Protein AF-A0ABD1Y824-F1 (afdb_monomer)

InterPro domains:
  IPR020046 5'-3' exonuclease, alpha-helical arch, N-terminal [PF02739] (22-86)
  IPR029060 PIN-like domain superfamily [SSF88723] (21-88)
  IPR038969 Flap endonuclease [PTHR42646] (21-88)

Organism: NCBI:txid41844

Foldseek 3Di:
DDDDDDDDLQLPEAEEEEFDDDAAVVCVVPVCVLVPDDAQDPVLVVVVVVVVVVCVVSNYHYDYDPRDGSVVVVVVVVVVCVVVVHDDDDYHYDDRRD

Secondary structure (DSSP, 8-state):
-----S--------EEEE--SS--HHHHH-TTTTTTSPPPPHHHHHHHHHHHHHHHHTTPEEE--TTS-HHHHHHHHHHHHHHTTPPP--EEEE----

Radius of gyration: 17.36 Å; Cα contacts (8 Å, |Δi|>4): 105; chains: 1; bounding box: 34×29×61 Å

pLDDT: mean 79.06, std 14.54, range [35.06, 91.94]

Sequence (98 aa):
METPLLGSTLSYKGWYVSVPSGQTFRHTLYPEYKAHRSPTPDTVYQAVNYTKAALLSMGMQVVEVPGVEADDVIGTLASETVQLGMKIRDIYFSAAWK

Structure (mmCIF, N/CA/C/O backbone):
data_AF-A0ABD1Y824-F1
#
_entry.id   AF-A0ABD1Y824-F1
#
loop_
_atom_site.group_PDB
_atom_site.id
_atom_site.type_symbol
_atom_site.label_atom_id
_atom_site.label_alt_id
_atom_site.label_comp_id
_atom_site.label_asym_id
_atom_site.label_entity_id
_atom_site.label_seq_id
_atom_site.pdbx_PDB_ins_code
_atom_site.Cartn_x
_atom_site.Cartn_y
_atom_site.Cartn_z
_atom_site.occupancy
_atom_site.B_iso_or_equiv
_atom_site.auth_seq_id
_atom_site.auth_comp_id
_atom_site.auth_asym_id
_atom_site.auth_atom_id
_atom_site.pdbx_PDB_model_num
ATOM 1 N N . MET A 1 1 ? -14.159 -1.376 44.809 1.00 40.19 1 MET A N 1
ATOM 2 C CA . MET A 1 1 ? -14.431 -1.090 43.387 1.00 40.19 1 MET A CA 1
ATOM 3 C C . MET A 1 1 ? -13.480 -1.960 42.598 1.00 40.19 1 MET A C 1
ATOM 5 O O . MET A 1 1 ? -12.276 -1.808 42.749 1.00 40.19 1 MET A O 1
ATOM 9 N N . GLU A 1 2 ? -14.034 -2.974 41.949 1.00 35.06 2 GLU A N 1
ATOM 10 C CA . GLU A 1 2 ? -13.312 -4.105 41.371 1.00 35.06 2 GLU A CA 1
ATOM 11 C C . GLU A 1 2 ? -12.432 -3.680 40.188 1.00 35.06 2 GLU A C 1
ATOM 13 O O . GLU A 1 2 ? -12.824 -2.868 39.352 1.00 35.06 2 GLU A O 1
ATOM 18 N N . THR A 1 3 ? -11.223 -4.229 40.138 1.00 44.44 3 THR A N 1
ATOM 19 C CA . THR A 1 3 ? -10.300 -4.164 39.004 1.00 44.44 3 THR A CA 1
ATOM 20 C C . THR A 1 3 ? -10.903 -4.931 37.824 1.00 44.44 3 THR A C 1
ATOM 22 O O . THR A 1 3 ? -11.198 -6.116 37.988 1.00 44.44 3 THR A O 1
ATOM 25 N N . PRO A 1 4 ? -11.048 -4.348 36.620 1.00 47.50 4 PRO A N 1
ATOM 26 C CA . PRO A 1 4 ? -11.451 -5.132 35.465 1.00 47.50 4 PRO A CA 1
ATOM 27 C C . PRO A 1 4 ? -10.226 -5.893 34.945 1.00 47.50 4 PRO A C 1
ATOM 29 O O . PRO A 1 4 ? -9.393 -5.350 34.222 1.00 47.50 4 PRO A O 1
ATOM 32 N N . LEU A 1 5 ? -10.102 -7.158 35.346 1.00 53.47 5 LEU A N 1
ATOM 33 C CA . LEU A 1 5 ? -9.277 -8.143 34.655 1.00 53.47 5 LEU A CA 1
ATOM 34 C C . LEU A 1 5 ? -10.154 -8.882 33.636 1.00 53.47 5 LEU A C 1
ATOM 36 O O . LEU A 1 5 ? -11.223 -9.371 33.984 1.00 53.47 5 LEU A O 1
ATOM 40 N N . LEU A 1 6 ? -9.628 -9.015 32.412 1.00 47.09 6 LEU A N 1
ATOM 41 C CA . LEU A 1 6 ? -10.053 -9.963 31.374 1.00 47.09 6 LEU A CA 1
ATOM 42 C C . LEU A 1 6 ? -11.368 -9.623 30.631 1.00 47.09 6 LEU A C 1
ATOM 44 O O . LEU A 1 6 ? -12.445 -10.072 31.005 1.00 47.09 6 LEU A O 1
ATOM 48 N N . GLY A 1 7 ? -11.283 -8.887 29.511 1.00 38.72 7 GLY A N 1
ATOM 49 C CA . GLY A 1 7 ? -12.442 -8.786 28.609 1.00 38.72 7 GLY A CA 1
ATOM 50 C C . GLY A 1 7 ? -12.400 -7.801 27.439 1.00 38.72 7 GLY A C 1
ATOM 51 O O . GLY A 1 7 ? -13.260 -7.894 26.569 1.00 38.72 7 GLY A O 1
ATOM 52 N N . SER A 1 8 ? -11.441 -6.877 27.346 1.00 43.50 8 SER A N 1
ATOM 53 C CA . SER A 1 8 ? -11.297 -6.077 26.125 1.00 43.50 8 SER A CA 1
ATOM 54 C C . SER A 1 8 ? -10.344 -6.789 25.177 1.00 43.50 8 SER A C 1
ATOM 56 O O . SER A 1 8 ? -9.127 -6.637 25.260 1.00 43.50 8 SER A O 1
ATOM 58 N N . THR A 1 9 ? -10.884 -7.572 24.243 1.00 50.97 9 THR A N 1
ATOM 59 C CA . THR A 1 9 ? -10.153 -7.861 23.007 1.00 50.97 9 THR A CA 1
ATOM 60 C C . THR A 1 9 ? -9.661 -6.508 22.497 1.00 50.97 9 THR A C 1
ATOM 62 O O . THR A 1 9 ? -10.484 -5.627 22.233 1.00 50.97 9 THR A O 1
ATOM 65 N N . LEU A 1 10 ? -8.343 -6.287 22.448 1.00 48.94 10 LEU A N 1
ATOM 66 C CA . LEU A 1 10 ? -7.752 -5.124 21.788 1.00 48.94 10 LEU A CA 1
ATOM 67 C C . LEU A 1 10 ? -8.097 -5.243 20.298 1.00 48.94 10 LEU A C 1
ATOM 69 O O . LEU A 1 10 ? -7.301 -5.701 19.492 1.00 48.94 10 LEU A O 1
ATOM 73 N N . SER A 1 11 ? -9.329 -4.892 19.937 1.00 56.19 11 SER A N 1
ATOM 74 C CA . SER A 1 11 ? -9.758 -4.728 18.559 1.00 56.19 11 SER A CA 1
ATOM 75 C C . SER A 1 11 ? -9.128 -3.429 18.090 1.00 56.19 11 SER A C 1
ATOM 77 O O . SER A 1 11 ? -9.745 -2.363 18.181 1.00 56.19 11 SER A O 1
ATOM 79 N N . TYR A 1 12 ? -7.878 -3.499 17.645 1.00 55.12 12 TYR A N 1
ATOM 80 C CA . TYR A 1 12 ? -7.194 -2.340 17.108 1.00 55.12 12 TYR A CA 1
ATOM 81 C C . TYR A 1 12 ? -7.854 -1.957 15.777 1.00 55.12 12 TYR A C 1
ATOM 83 O O . TYR A 1 12 ? -7.657 -2.602 14.752 1.00 55.12 12 TYR A O 1
ATOM 91 N N . LYS A 1 13 ? -8.693 -0.916 15.798 1.00 63.22 13 LYS A N 1
ATOM 92 C CA . LYS A 1 13 ? -9.354 -0.381 14.600 1.00 63.22 13 LYS A CA 1
ATOM 93 C C . LYS A 1 13 ? -8.395 0.559 13.876 1.00 63.22 13 LYS A C 1
ATOM 95 O O . LYS A 1 13 ? -8.480 1.775 14.031 1.00 63.22 13 LYS A O 1
ATOM 100 N N . GLY A 1 14 ? -7.475 -0.027 13.120 1.00 69.44 14 GLY A N 1
ATOM 101 C CA . GLY A 1 14 ? -6.500 0.689 12.306 1.00 69.44 14 GLY A CA 1
ATOM 102 C C . GLY A 1 14 ? -6.377 0.103 10.906 1.00 69.44 14 GLY A C 1
ATOM 103 O O . GLY A 1 14 ? -6.784 -1.032 10.645 1.00 69.44 14 GLY A O 1
ATOM 104 N N . TRP A 1 15 ? -5.820 0.910 10.009 1.00 74.56 15 TRP A N 1
ATOM 105 C CA . TRP A 1 15 ? -5.591 0.557 8.614 1.00 74.56 15 TRP A CA 1
ATOM 106 C C . TRP A 1 15 ? -4.094 0.349 8.417 1.00 74.56 15 TRP A C 1
ATOM 108 O O . TRP A 1 15 ? -3.278 1.174 8.831 1.00 74.56 15 TRP A O 1
ATOM 118 N N . TYR A 1 16 ? -3.739 -0.762 7.791 1.00 79.62 16 TYR A N 1
ATOM 119 C CA . TYR A 1 16 ? -2.392 -1.036 7.330 1.00 79.62 16 TYR A CA 1
ATOM 120 C C . TYR A 1 16 ? -2.389 -1.019 5.808 1.00 79.62 16 TYR A C 1
ATOM 122 O O . TYR A 1 16 ? -3.073 -1.815 5.165 1.00 79.62 16 TYR A O 1
ATOM 130 N N . VAL A 1 17 ? -1.622 -0.103 5.228 1.00 79.81 17 VAL A N 1
ATOM 131 C CA . VAL A 1 17 ? -1.490 -0.002 3.774 1.00 79.81 17 VAL A CA 1
ATOM 132 C C . VAL A 1 17 ? -0.230 -0.743 3.358 1.00 79.81 17 VAL A C 1
ATOM 134 O O . VAL A 1 17 ? 0.863 -0.464 3.859 1.00 79.81 17 VAL A O 1
ATOM 137 N N . SER A 1 18 ? -0.382 -1.699 2.445 1.00 78.69 18 SER A N 1
ATOM 138 C CA . SER A 1 18 ? 0.739 -2.468 1.914 1.00 78.69 18 SER A CA 1
ATOM 139 C C . SER A 1 18 ? 0.944 -2.207 0.429 1.00 78.69 18 SER A C 1
ATOM 141 O O . SER A 1 18 ? 0.055 -1.739 -0.281 1.00 78.69 18 SER A O 1
ATOM 143 N N . VAL A 1 19 ? 2.167 -2.466 -0.024 1.00 75.06 19 VAL A N 1
ATOM 144 C CA . VAL A 1 19 ? 2.595 -2.227 -1.399 1.00 75.06 19 VAL A CA 1
ATOM 145 C C . VAL A 1 19 ? 2.374 -3.513 -2.205 1.00 75.06 19 VAL A C 1
ATOM 147 O O . VAL A 1 19 ? 3.131 -4.467 -2.006 1.00 75.06 19 VAL A O 1
ATOM 150 N N . PRO A 1 20 ? 1.412 -3.558 -3.146 1.00 68.19 20 PRO A N 1
ATOM 151 C CA . PRO A 1 20 ? 1.264 -4.715 -4.021 1.00 68.19 20 PRO A CA 1
ATOM 152 C C . PRO A 1 20 ? 2.465 -4.812 -4.962 1.00 68.19 20 PRO A C 1
ATOM 154 O O . PRO A 1 20 ? 2.969 -3.790 -5.433 1.00 68.19 20 PRO A O 1
ATOM 157 N N . SER A 1 21 ? 2.937 -6.023 -5.257 1.00 66.75 21 SER A N 1
ATOM 158 C CA . SER A 1 21 ? 4.011 -6.241 -6.232 1.00 66.75 21 SER A CA 1
ATOM 159 C C . SER A 1 21 ? 3.565 -5.847 -7.651 1.00 66.75 21 SER A C 1
ATOM 161 O O . SER A 1 21 ? 2.389 -5.939 -7.993 1.00 66.75 21 SER A O 1
ATOM 163 N N . GLY A 1 22 ? 4.505 -5.377 -8.481 1.00 71.06 22 GLY A N 1
ATOM 164 C CA . GLY A 1 22 ? 4.263 -5.079 -9.901 1.00 71.06 22 GLY A CA 1
ATOM 165 C C . GLY A 1 22 ? 4.336 -3.601 -10.296 1.00 71.06 22 GLY A C 1
ATOM 166 O O . GLY A 1 22 ? 4.494 -2.713 -9.450 1.00 71.06 22 GLY A O 1
ATOM 167 N N . GLN A 1 23 ? 4.243 -3.355 -11.607 1.00 77.12 23 GLN A N 1
ATOM 168 C CA . GLN A 1 23 ? 4.287 -2.013 -12.190 1.00 77.12 23 GLN A CA 1
ATOM 169 C C . GLN A 1 23 ? 3.115 -1.152 -11.712 1.00 77.12 23 GLN A C 1
ATOM 171 O O . GLN A 1 23 ? 2.005 -1.626 -11.474 1.00 77.12 23 GLN A O 1
ATOM 176 N N . THR A 1 24 ? 3.389 0.137 -11.578 1.00 86.88 24 THR A N 1
ATOM 177 C CA . THR A 1 24 ? 2.402 1.171 -11.250 1.00 86.88 24 THR A CA 1
ATOM 178 C C . THR A 1 24 ? 2.239 2.117 -12.425 1.00 86.88 24 THR A C 1
ATOM 180 O O . THR A 1 24 ? 3.081 2.129 -13.323 1.00 86.88 24 THR A O 1
ATOM 183 N N . PHE A 1 25 ? 1.213 2.967 -12.398 1.00 88.81 25 PHE A N 1
ATOM 184 C CA . PHE A 1 25 ? 1.017 3.988 -13.433 1.00 88.81 25 PHE A CA 1
ATOM 185 C C . PHE A 1 25 ? 2.261 4.876 -13.643 1.00 88.81 25 PHE A C 1
ATOM 187 O O . PHE A 1 25 ? 2.497 5.358 -14.747 1.00 88.81 25 PHE A O 1
ATOM 194 N N . ARG A 1 26 ? 3.106 5.048 -12.614 1.00 88.94 26 ARG A N 1
ATOM 195 C CA . ARG A 1 26 ? 4.375 5.785 -12.720 1.00 88.94 26 ARG A CA 1
ATOM 196 C C . ARG A 1 26 ? 5.358 5.141 -13.698 1.00 88.94 26 ARG A C 1
ATOM 198 O O . ARG A 1 26 ? 6.051 5.870 -14.392 1.00 88.94 26 ARG A O 1
ATOM 205 N N . HIS A 1 27 ? 5.370 3.813 -13.801 1.00 88.50 27 HIS A N 1
ATOM 206 C CA . HIS A 1 27 ? 6.201 3.085 -14.767 1.00 88.50 27 HIS A CA 1
ATOM 207 C C . HIS A 1 27 ? 5.671 3.250 -16.198 1.00 88.50 27 HIS A C 1
ATOM 209 O O . HIS A 1 27 ? 6.443 3.272 -17.148 1.00 88.50 27 HIS A O 1
ATOM 215 N N . THR A 1 28 ? 4.354 3.420 -16.358 1.00 88.25 28 THR A N 1
ATOM 216 C CA . THR A 1 28 ? 3.746 3.752 -17.655 1.00 88.25 28 THR A CA 1
ATOM 217 C C . THR A 1 28 ? 4.083 5.179 -18.089 1.00 88.25 28 THR A C 1
ATOM 219 O O . THR A 1 28 ? 4.323 5.416 -19.268 1.00 88.25 28 THR A O 1
ATOM 222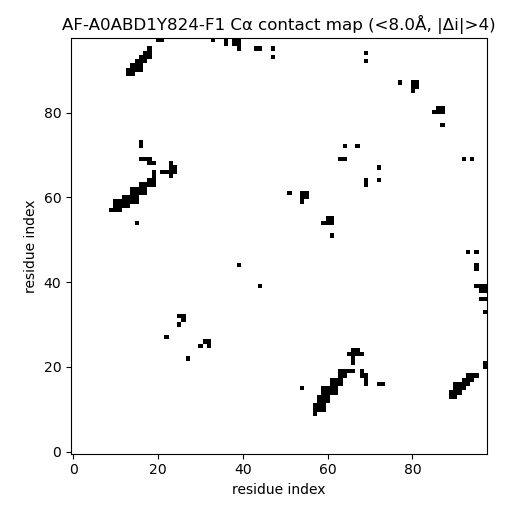 N N . LEU A 1 29 ? 4.106 6.129 -17.147 1.00 91.94 29 LEU A N 1
ATOM 223 C CA . LEU A 1 29 ? 4.451 7.529 -17.417 1.00 91.94 29 LEU A CA 1
ATOM 224 C C . LEU A 1 29 ? 5.953 7.736 -17.650 1.00 91.94 29 LEU A C 1
ATOM 226 O O . LEU A 1 29 ? 6.337 8.568 -18.467 1.00 91.94 29 LEU A O 1
ATOM 230 N N . TYR A 1 30 ? 6.791 7.004 -16.917 1.00 91.81 30 TYR A N 1
ATOM 231 C CA . TYR A 1 30 ? 8.243 7.084 -16.993 1.00 91.81 30 TYR A CA 1
ATOM 232 C C . TYR A 1 30 ? 8.846 5.679 -16.815 1.00 91.81 30 TYR A C 1
ATOM 234 O O . TYR A 1 30 ? 8.935 5.195 -15.684 1.00 91.81 30 TYR A O 1
ATOM 242 N N . PRO A 1 31 ? 9.248 5.005 -17.908 1.00 89.75 31 PRO A N 1
ATOM 243 C CA . PRO A 1 31 ? 9.752 3.629 -17.861 1.00 89.75 31 PRO A CA 1
ATOM 244 C C . PRO A 1 31 ? 10.978 3.432 -16.963 1.00 89.75 31 PRO A C 1
ATOM 246 O O . PRO A 1 31 ? 11.125 2.387 -16.334 1.00 89.75 31 PRO A O 1
ATOM 249 N N . GLU A 1 32 ? 11.845 4.438 -16.850 1.00 90.94 32 GLU A N 1
ATOM 250 C CA . GLU A 1 32 ? 13.053 4.399 -16.023 1.00 90.94 32 GLU A CA 1
ATOM 251 C C . GLU A 1 32 ? 12.777 4.745 -14.547 1.00 90.94 32 GLU A C 1
ATOM 253 O O . GLU A 1 32 ? 13.699 4.832 -13.724 1.00 90.94 32 GLU A O 1
ATOM 258 N N . TYR A 1 33 ? 11.507 4.938 -14.176 1.00 90.12 33 TYR A N 1
ATOM 259 C CA . TYR A 1 33 ? 11.109 5.167 -12.796 1.00 90.12 33 TYR A CA 1
ATOM 260 C C . TYR A 1 33 ? 11.568 4.002 -11.917 1.00 90.12 33 TYR A C 1
ATOM 262 O O . TYR A 1 33 ? 11.205 2.854 -12.147 1.00 90.12 33 TYR A O 1
ATOM 270 N N . LYS A 1 34 ? 12.388 4.304 -10.902 1.00 86.25 34 LYS A N 1
ATOM 271 C CA . LYS A 1 34 ? 12.963 3.323 -9.959 1.00 86.25 34 LYS A CA 1
ATOM 272 C C . LYS A 1 34 ? 13.829 2.221 -10.597 1.00 86.25 34 LYS A C 1
ATOM 274 O O . LYS A 1 34 ? 14.298 1.357 -9.869 1.00 86.25 34 LYS A O 1
ATOM 279 N N . ALA A 1 35 ? 14.172 2.310 -11.884 1.00 86.88 35 ALA A N 1
ATOM 280 C CA . ALA A 1 35 ? 14.958 1.286 -12.584 1.00 86.88 35 ALA A CA 1
ATOM 281 C C . ALA A 1 35 ? 16.370 1.050 -12.004 1.00 86.88 35 ALA A C 1
ATOM 283 O O . ALA A 1 35 ? 16.964 0.00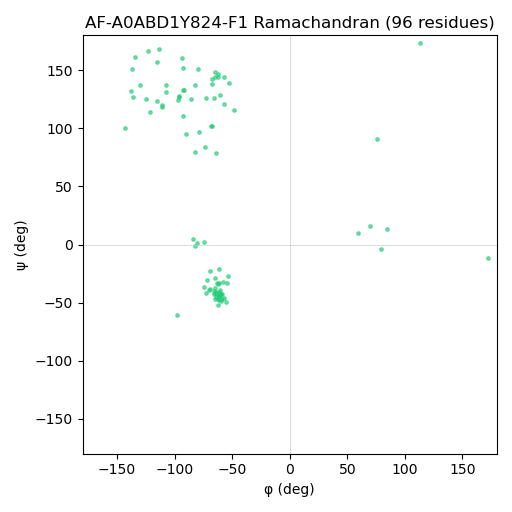1 -12.221 1.00 86.88 35 ALA A O 1
ATOM 284 N N . HIS A 1 36 ? 16.914 2.013 -11.252 1.00 87.25 36 HIS A N 1
ATOM 285 C CA . HIS A 1 36 ? 18.214 1.901 -10.580 1.00 87.25 36 HIS A CA 1
ATOM 286 C C . HIS A 1 36 ? 18.157 1.157 -9.235 1.00 87.25 36 HIS A C 1
ATOM 288 O O . HIS A 1 36 ? 19.180 1.040 -8.559 1.00 87.25 36 HIS A O 1
ATOM 294 N N . ARG A 1 37 ? 16.977 0.715 -8.790 1.00 87.25 37 ARG A N 1
ATOM 295 C CA . ARG A 1 37 ? 16.833 0.004 -7.521 1.00 87.25 37 ARG A CA 1
ATOM 296 C C . ARG A 1 37 ? 17.185 -1.464 -7.692 1.00 87.25 37 ARG A C 1
ATOM 298 O O . ARG A 1 37 ? 16.785 -2.111 -8.655 1.00 87.25 37 ARG A O 1
ATOM 305 N N . SER A 1 38 ? 17.927 -1.989 -6.724 1.00 85.94 38 SER A N 1
ATOM 306 C CA . SER A 1 38 ? 18.152 -3.426 -6.632 1.00 85.94 38 SER A CA 1
ATOM 307 C C . SER A 1 38 ? 16.827 -4.137 -6.341 1.00 85.94 38 SER A C 1
ATOM 309 O O . SER A 1 38 ? 16.028 -3.607 -5.563 1.00 85.94 38 SER A O 1
ATOM 311 N N . PRO A 1 39 ? 16.611 -5.344 -6.893 1.00 84.88 39 PRO A N 1
ATOM 312 C CA . PRO A 1 39 ? 15.440 -6.148 -6.571 1.00 84.88 39 PRO A CA 1
ATOM 313 C C . PRO A 1 39 ? 15.284 -6.326 -5.058 1.00 84.88 39 PRO A C 1
ATOM 315 O O . PRO A 1 39 ? 16.272 -6.557 -4.352 1.00 84.88 39 PRO A O 1
ATOM 318 N N . THR A 1 40 ? 14.050 -6.247 -4.555 1.00 85.12 40 THR A N 1
ATOM 319 C CA . THR A 1 40 ? 13.785 -6.568 -3.148 1.00 85.12 40 THR A CA 1
ATOM 320 C C . THR A 1 40 ? 14.171 -8.025 -2.863 1.00 85.12 40 THR A C 1
ATOM 322 O O . THR A 1 40 ? 13.702 -8.914 -3.573 1.00 85.12 40 THR A O 1
ATOM 325 N N . PRO A 1 41 ? 14.972 -8.297 -1.815 1.00 89.81 41 PRO A N 1
ATOM 326 C CA . PRO A 1 41 ? 15.279 -9.662 -1.399 1.00 89.81 41 PRO A CA 1
ATOM 327 C C . PRO A 1 41 ? 14.029 -10.438 -0.963 1.00 89.81 41 PRO A C 1
ATOM 329 O O . PRO A 1 41 ? 13.172 -9.900 -0.261 1.00 89.81 41 PRO A O 1
ATOM 332 N N . ASP A 1 42 ? 13.975 -11.737 -1.262 1.00 88.50 42 ASP A N 1
ATOM 333 C CA . ASP A 1 42 ? 12.855 -12.617 -0.885 1.00 88.50 42 ASP A CA 1
ATOM 334 C C . ASP A 1 42 ? 12.547 -12.609 0.618 1.00 88.50 42 ASP A C 1
ATOM 336 O O . ASP A 1 42 ? 11.388 -12.694 1.028 1.00 88.50 42 ASP A O 1
ATOM 340 N N . THR A 1 43 ? 13.571 -12.448 1.457 1.00 89.38 43 THR A N 1
ATOM 341 C CA . THR A 1 43 ? 13.421 -12.356 2.917 1.00 89.38 43 THR A CA 1
ATOM 342 C C . THR A 1 43 ? 12.577 -11.157 3.343 1.00 89.38 43 THR A C 1
ATOM 344 O O . THR A 1 43 ? 11.822 -11.248 4.310 1.00 89.38 43 THR A O 1
ATOM 347 N N . VAL A 1 44 ? 12.645 -10.049 2.603 1.00 87.56 44 VAL A N 1
ATOM 348 C CA . VAL A 1 44 ? 11.833 -8.854 2.853 1.00 87.56 44 VAL A CA 1
ATOM 349 C C . VAL A 1 44 ? 10.383 -9.108 2.446 1.00 87.56 44 VAL A C 1
ATOM 351 O O . VAL A 1 44 ? 9.480 -8.764 3.204 1.00 87.56 44 VAL A O 1
ATOM 354 N N . TYR A 1 45 ? 10.136 -9.773 1.312 1.00 85.56 45 TYR A N 1
ATOM 355 C CA . TYR A 1 45 ? 8.776 -10.176 0.930 1.00 85.56 45 TYR A CA 1
ATOM 356 C C . TYR A 1 45 ? 8.144 -11.112 1.968 1.00 85.56 45 TYR A C 1
ATOM 358 O O . TYR A 1 45 ? 6.985 -10.931 2.343 1.00 85.56 45 TYR A O 1
ATOM 366 N N . GLN A 1 46 ? 8.910 -12.077 2.483 1.00 90.00 46 GLN A N 1
ATOM 367 C CA . GLN A 1 46 ? 8.454 -12.963 3.556 1.00 90.00 46 GLN A CA 1
ATOM 368 C C . GLN A 1 46 ? 8.136 -12.181 4.833 1.00 90.00 46 GLN A C 1
ATOM 370 O O . GLN A 1 46 ? 7.059 -12.362 5.400 1.00 90.00 46 GLN A O 1
ATOM 375 N N . ALA A 1 47 ? 9.023 -11.275 5.256 1.00 88.94 47 ALA A N 1
ATOM 376 C CA . ALA A 1 47 ? 8.797 -10.423 6.420 1.00 88.94 47 ALA A CA 1
ATOM 377 C C . ALA A 1 47 ? 7.505 -9.600 6.284 1.00 88.94 47 ALA A C 1
ATOM 379 O O . ALA A 1 47 ? 6.684 -9.609 7.199 1.00 88.94 47 ALA A O 1
ATOM 380 N N . VAL A 1 48 ? 7.272 -8.975 5.124 1.00 87.75 48 VAL A N 1
ATOM 381 C CA . VAL A 1 48 ? 6.037 -8.222 4.843 1.00 87.75 48 VAL A CA 1
ATOM 382 C C . VAL A 1 48 ? 4.798 -9.116 4.959 1.00 87.75 48 VAL A C 1
ATOM 384 O O . VAL A 1 48 ? 3.804 -8.712 5.561 1.00 87.75 48 VAL A O 1
ATOM 387 N N . ASN A 1 49 ? 4.848 -10.346 4.446 1.00 89.19 49 ASN A N 1
ATOM 388 C CA . ASN A 1 49 ? 3.729 -11.286 4.550 1.00 89.19 49 ASN A CA 1
ATOM 389 C C . ASN A 1 49 ? 3.447 -11.716 5.999 1.00 89.19 49 ASN A C 1
ATOM 391 O O . ASN A 1 49 ? 2.284 -11.783 6.399 1.00 89.19 49 ASN A O 1
ATOM 395 N N . TYR A 1 50 ? 4.484 -11.944 6.810 1.00 91.56 50 TYR A N 1
ATOM 396 C CA . TYR A 1 50 ? 4.309 -12.215 8.241 1.00 91.56 50 TYR A CA 1
ATOM 397 C C . TYR A 1 50 ? 3.717 -11.015 8.980 1.00 91.56 50 TYR A C 1
ATOM 399 O O . TYR A 1 50 ? 2.811 -11.185 9.797 1.00 91.56 50 TYR A O 1
ATOM 407 N N . THR A 1 51 ? 4.168 -9.800 8.660 1.00 89.06 51 THR A N 1
ATOM 408 C CA . THR A 1 51 ? 3.591 -8.568 9.208 1.00 89.06 51 THR A CA 1
ATOM 409 C C . THR A 1 51 ? 2.108 -8.455 8.862 1.00 89.06 51 THR A C 1
ATOM 411 O O . THR A 1 51 ? 1.301 -8.242 9.761 1.00 89.06 51 THR A O 1
ATOM 414 N N . LYS A 1 52 ? 1.713 -8.686 7.603 1.00 88.31 52 LYS A N 1
ATOM 415 C CA . LYS A 1 52 ? 0.296 -8.706 7.197 1.00 88.31 52 LYS A CA 1
ATOM 416 C C . LYS A 1 52 ? -0.525 -9.695 8.023 1.00 88.31 52 LYS A C 1
ATOM 418 O O . LYS A 1 52 ? -1.572 -9.326 8.546 1.00 88.31 52 LYS A O 1
ATOM 423 N N . ALA A 1 53 ? -0.047 -10.932 8.163 1.00 90.19 53 ALA A N 1
ATOM 424 C CA . ALA A 1 53 ? -0.747 -11.971 8.914 1.00 90.19 53 ALA A CA 1
ATOM 425 C C . ALA A 1 53 ? -0.925 -11.601 10.398 1.00 90.19 53 ALA A C 1
ATOM 427 O O . ALA A 1 53 ? -2.002 -11.803 10.959 1.00 90.19 53 ALA A O 1
ATOM 428 N N . ALA A 1 54 ? 0.106 -11.018 11.017 1.00 89.75 54 ALA A N 1
ATOM 429 C CA . ALA A 1 54 ? 0.045 -10.550 12.398 1.00 89.75 54 ALA A CA 1
ATOM 430 C C . ALA A 1 54 ? -0.934 -9.377 12.575 1.00 89.75 54 ALA A C 1
ATOM 432 O O . ALA A 1 54 ? -1.722 -9.364 13.513 1.00 89.75 54 ALA A O 1
ATOM 433 N N . LEU A 1 55 ? -0.938 -8.406 11.661 1.00 87.19 55 LEU A N 1
ATOM 434 C CA . LEU A 1 55 ? -1.838 -7.253 11.760 1.00 87.19 55 LEU A CA 1
ATOM 435 C C . LEU A 1 55 ? -3.302 -7.658 11.534 1.00 87.19 55 LEU A C 1
ATOM 437 O O . LEU A 1 55 ? -4.188 -7.192 12.252 1.00 87.19 55 LEU A O 1
ATOM 441 N N . LEU A 1 56 ? -3.559 -8.581 10.601 1.00 86.38 56 LEU A N 1
ATOM 442 C CA . LEU A 1 56 ? -4.891 -9.155 10.393 1.00 86.38 56 LEU A CA 1
ATOM 443 C C . LEU A 1 56 ? -5.405 -9.868 11.652 1.00 86.38 56 LEU A C 1
ATOM 445 O O . LEU A 1 56 ? -6.564 -9.686 12.023 1.00 86.38 56 LEU A O 1
ATOM 449 N N . SER A 1 57 ? -4.555 -10.635 12.347 1.00 88.00 57 SER A N 1
ATOM 450 C CA . SER A 1 57 ? -4.957 -11.318 13.587 1.00 88.00 57 SER A CA 1
ATOM 451 C C . SER A 1 57 ? -5.213 -10.355 14.754 1.00 88.00 57 SER A C 1
ATOM 453 O O . SER A 1 57 ? -5.999 -10.672 15.645 1.00 88.00 57 SER A O 1
ATOM 455 N N . MET A 1 58 ? -4.629 -9.152 14.717 1.00 85.75 58 MET A N 1
ATOM 456 C CA . MET A 1 58 ? -4.893 -8.056 15.661 1.00 85.75 58 MET A CA 1
ATOM 457 C C . MET A 1 58 ? -6.172 -7.255 15.341 1.00 85.75 58 MET A C 1
ATOM 459 O O . MET A 1 58 ? -6.500 -6.301 16.050 1.00 85.75 58 MET A O 1
ATOM 463 N N . GLY A 1 59 ? -6.908 -7.627 14.287 1.00 82.62 59 GLY A N 1
ATOM 464 C CA . GLY A 1 59 ? -8.137 -6.952 13.865 1.00 82.62 59 GLY A CA 1
ATOM 465 C C . GLY A 1 59 ? -7.917 -5.725 12.977 1.00 82.62 59 GLY A C 1
ATOM 466 O O . GLY A 1 59 ? -8.857 -4.957 12.765 1.00 82.62 59 GLY A O 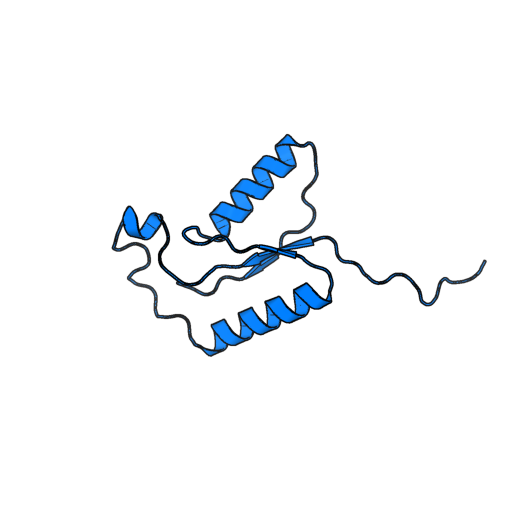1
ATOM 467 N N . MET A 1 60 ? -6.705 -5.537 12.445 1.00 85.06 60 MET A N 1
ATOM 468 C CA . MET A 1 60 ? -6.421 -4.477 11.478 1.00 85.06 60 MET A CA 1
ATOM 469 C C . MET A 1 60 ? -6.878 -4.864 10.083 1.00 85.06 60 MET A C 1
ATOM 471 O O . MET A 1 60 ? -6.856 -6.034 9.701 1.00 85.06 60 MET A O 1
ATOM 475 N N . GLN A 1 61 ? -7.233 -3.859 9.290 1.00 84.62 61 GLN A N 1
ATOM 476 C CA . GLN A 1 61 ? -7.523 -4.057 7.876 1.00 84.62 61 GLN A CA 1
ATOM 477 C C . GLN A 1 61 ? -6.267 -3.815 7.045 1.00 84.62 61 GLN A C 1
ATOM 479 O O . GLN A 1 61 ? -5.577 -2.815 7.238 1.00 84.62 61 GLN A O 1
ATOM 484 N N . VAL A 1 62 ? -5.986 -4.724 6.112 1.00 86.44 62 VAL A N 1
ATOM 485 C CA . VAL A 1 62 ? -4.908 -4.573 5.129 1.00 86.44 62 VAL A CA 1
ATOM 486 C C . VAL A 1 62 ? -5.504 -4.021 3.838 1.00 86.44 62 VAL A C 1
ATOM 488 O O . VAL A 1 62 ? -6.457 -4.592 3.312 1.00 86.44 62 VAL A O 1
ATOM 491 N N . VAL A 1 63 ? -4.942 -2.926 3.329 1.00 87.31 63 VAL A N 1
ATOM 492 C CA . VAL A 1 63 ? -5.361 -2.291 2.074 1.00 87.31 63 VAL A CA 1
ATOM 493 C C . VAL A 1 63 ? -4.239 -2.381 1.051 1.00 87.31 63 VAL A C 1
ATOM 495 O O . VAL A 1 63 ? -3.127 -1.913 1.293 1.00 87.31 63 VAL A O 1
ATOM 498 N N . GLU A 1 64 ? -4.553 -2.970 -0.102 1.00 86.69 64 GLU A N 1
ATOM 499 C CA . GLU A 1 64 ? -3.671 -3.071 -1.264 1.00 86.69 64 GLU A CA 1
ATOM 500 C C . GLU A 1 64 ? -4.475 -2.752 -2.520 1.00 86.69 64 GLU A C 1
ATOM 502 O O . GLU A 1 64 ? -5.526 -3.347 -2.757 1.00 86.69 64 GLU A O 1
ATOM 507 N N . VAL A 1 65 ? -3.983 -1.817 -3.330 1.00 87.06 65 VAL A N 1
ATOM 508 C CA . VAL A 1 65 ? -4.652 -1.401 -4.566 1.00 87.06 65 VAL A CA 1
ATOM 509 C C . VAL A 1 65 ? -3.697 -1.642 -5.737 1.00 87.06 65 VAL A C 1
ATOM 511 O O . VAL A 1 65 ? -2.634 -1.018 -5.790 1.00 87.06 65 VAL A O 1
ATOM 514 N N . PRO A 1 66 ? -4.017 -2.562 -6.667 1.00 87.50 66 PRO A N 1
ATOM 515 C CA . PRO A 1 66 ? -3.165 -2.836 -7.819 1.00 87.50 66 PRO A CA 1
ATOM 516 C C . PRO A 1 66 ? -2.906 -1.585 -8.666 1.00 87.50 66 PRO A C 1
ATOM 518 O O . PRO A 1 66 ? -3.787 -0.748 -8.845 1.00 87.50 66 PRO A O 1
ATOM 521 N N . GLY A 1 67 ? -1.701 -1.475 -9.226 1.00 87.38 67 GLY A N 1
ATOM 522 C CA . GLY A 1 67 ? -1.350 -0.407 -10.169 1.00 87.38 67 GLY A CA 1
ATOM 523 C C . GLY A 1 67 ? -1.018 0.955 -9.546 1.00 87.38 67 GLY A C 1
ATOM 524 O O . GLY A 1 67 ? -0.582 1.850 -10.272 1.00 87.38 67 GLY A O 1
ATOM 525 N N . VAL A 1 68 ? -1.138 1.109 -8.226 1.00 88.62 68 VAL A N 1
ATOM 526 C CA . VAL A 1 68 ? -0.746 2.323 -7.486 1.00 88.62 68 VAL A CA 1
ATOM 527 C C . VAL A 1 68 ? 0.274 1.998 -6.394 1.00 88.62 68 VAL A C 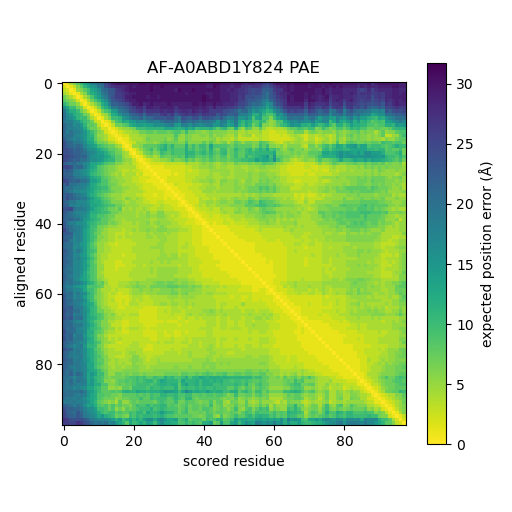1
ATOM 529 O O . VAL A 1 68 ? 0.547 0.832 -6.092 1.00 88.62 68 VAL A O 1
ATOM 532 N N . GLU A 1 69 ? 0.914 3.025 -5.846 1.00 87.94 69 GLU A N 1
ATOM 533 C CA . GLU A 1 69 ? 1.842 2.884 -4.728 1.00 87.94 69 GLU A CA 1
ATOM 534 C C . GLU A 1 69 ? 1.128 3.109 -3.387 1.00 87.94 69 GLU A C 1
ATOM 536 O O . GLU A 1 69 ? 0.022 3.645 -3.323 1.00 87.94 69 GLU A O 1
ATOM 541 N N . ALA A 1 70 ? 1.728 2.638 -2.290 1.00 86.56 70 ALA A N 1
ATOM 542 C CA . ALA A 1 70 ? 1.105 2.761 -0.970 1.00 86.56 70 ALA A CA 1
ATOM 543 C C . ALA A 1 70 ? 0.966 4.224 -0.519 1.00 86.56 70 ALA A C 1
ATOM 545 O O . ALA A 1 70 ? 0.042 4.545 0.222 1.00 86.56 70 ALA A O 1
ATOM 546 N N . ASP A 1 71 ? 1.857 5.108 -0.968 1.00 87.56 71 ASP A N 1
ATOM 547 C CA . ASP A 1 71 ? 1.780 6.548 -0.719 1.00 87.56 71 ASP A CA 1
ATOM 548 C C . ASP A 1 71 ? 0.551 7.187 -1.382 1.00 87.56 71 ASP A C 1
ATOM 550 O O . ASP A 1 71 ? -0.098 8.018 -0.749 1.00 87.56 71 ASP A O 1
ATOM 554 N N . ASP A 1 72 ? 0.172 6.748 -2.587 1.00 90.00 72 ASP A N 1
ATOM 555 C CA . ASP A 1 72 ? -1.064 7.177 -3.255 1.00 90.00 72 ASP A CA 1
ATOM 556 C C . ASP A 1 72 ? -2.290 6.819 -2.410 1.00 90.00 72 ASP A C 1
ATOM 558 O O . ASP A 1 72 ? -3.142 7.662 -2.135 1.00 90.00 72 ASP A O 1
ATOM 562 N N . VAL A 1 73 ? -2.349 5.572 -1.935 1.00 88.88 73 VAL A N 1
ATOM 563 C CA . VAL A 1 73 ? -3.457 5.074 -1.110 1.00 88.88 73 VAL A CA 1
ATOM 564 C C . VAL A 1 73 ? -3.530 5.824 0.221 1.00 88.88 73 VAL A C 1
ATOM 566 O O . VAL A 1 73 ? -4.609 6.255 0.625 1.00 88.88 73 VAL A O 1
ATOM 569 N N . ILE A 1 74 ? -2.393 6.022 0.896 1.00 88.56 74 ILE A N 1
ATOM 570 C CA . ILE A 1 74 ? -2.325 6.779 2.154 1.00 88.56 74 ILE A CA 1
ATOM 571 C C . ILE A 1 74 ? -2.775 8.226 1.932 1.00 88.56 74 ILE A C 1
ATOM 573 O O . ILE A 1 74 ? -3.558 8.743 2.727 1.00 88.56 74 ILE A O 1
ATOM 577 N N . GLY A 1 75 ? -2.316 8.871 0.856 1.00 90.00 75 GLY A N 1
ATOM 578 C CA . GLY A 1 75 ? -2.691 10.241 0.512 1.00 90.00 75 GLY A CA 1
ATOM 579 C C . GLY A 1 75 ? -4.191 10.393 0.260 1.00 90.00 75 GLY A C 1
ATOM 580 O O . GLY A 1 75 ? -4.816 11.303 0.810 1.00 90.00 75 GLY A O 1
ATOM 581 N N . THR A 1 76 ? -4.784 9.473 -0.506 1.00 90.88 76 THR A N 1
ATOM 582 C CA . THR A 1 76 ? -6.231 9.446 -0.759 1.00 90.88 76 THR A CA 1
ATOM 583 C C . THR A 1 76 ? -7.016 9.244 0.531 1.00 90.88 76 THR A C 1
ATOM 585 O O . THR A 1 76 ? -7.865 10.073 0.856 1.00 90.88 76 THR A O 1
ATOM 588 N N . LEU A 1 77 ? -6.686 8.214 1.318 1.00 87.75 77 LEU A N 1
ATOM 589 C CA . LEU A 1 77 ? -7.377 7.931 2.580 1.00 87.75 77 LEU A CA 1
ATOM 590 C C . LEU A 1 77 ? -7.261 9.093 3.565 1.00 87.75 77 LEU A C 1
ATOM 592 O O . LEU A 1 77 ? -8.229 9.424 4.251 1.00 87.75 77 LEU A O 1
ATOM 596 N N . A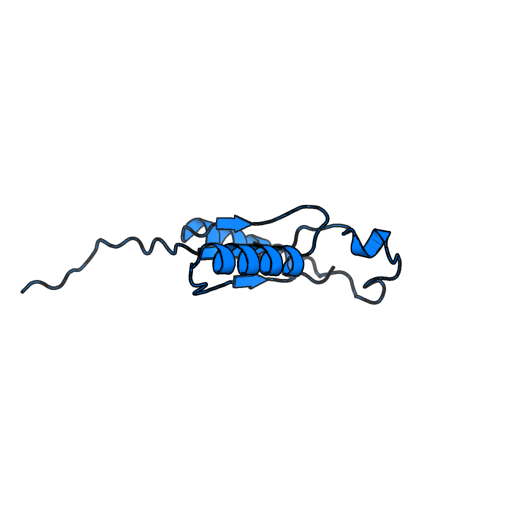LA A 1 78 ? -6.094 9.736 3.634 1.00 88.69 78 ALA A N 1
ATOM 597 C CA . ALA A 1 78 ? -5.890 10.878 4.506 1.00 88.69 78 ALA A CA 1
ATOM 598 C C . ALA A 1 78 ? -6.764 12.070 4.091 1.00 88.69 78 ALA A C 1
ATOM 600 O O . ALA A 1 78 ? -7.443 12.657 4.936 1.00 88.69 78 ALA A O 1
ATOM 601 N N . SER A 1 79 ? -6.787 12.396 2.795 1.00 91.31 79 SER A N 1
ATOM 602 C CA . SER A 1 79 ? -7.607 13.481 2.249 1.00 91.31 79 SER A CA 1
ATOM 603 C C . SER A 1 79 ? -9.101 13.241 2.480 1.00 91.31 79 SER A C 1
ATOM 605 O O . SER A 1 79 ? -9.796 14.122 2.989 1.00 91.31 79 SER A O 1
ATOM 607 N N . GLU A 1 80 ? -9.590 12.036 2.183 1.00 89.38 80 GLU A N 1
ATOM 608 C CA . GLU A 1 80 ? -10.991 11.659 2.394 1.00 89.38 80 GLU A CA 1
ATOM 609 C C . GLU A 1 80 ? -11.375 11.706 3.878 1.00 89.38 80 GLU A C 1
ATOM 611 O O . GLU A 1 80 ? -12.409 12.266 4.239 1.00 89.38 80 GLU A O 1
ATOM 616 N N . THR A 1 81 ? -10.515 11.194 4.764 1.00 87.19 81 THR A N 1
ATOM 617 C CA . THR A 1 81 ? -10.759 11.202 6.216 1.00 87.19 81 THR A CA 1
ATOM 618 C C . THR A 1 81 ? -10.903 12.628 6.751 1.00 87.19 81 THR A C 1
ATOM 620 O O . THR A 1 81 ? -11.812 12.910 7.535 1.00 87.19 81 THR A O 1
ATOM 623 N N .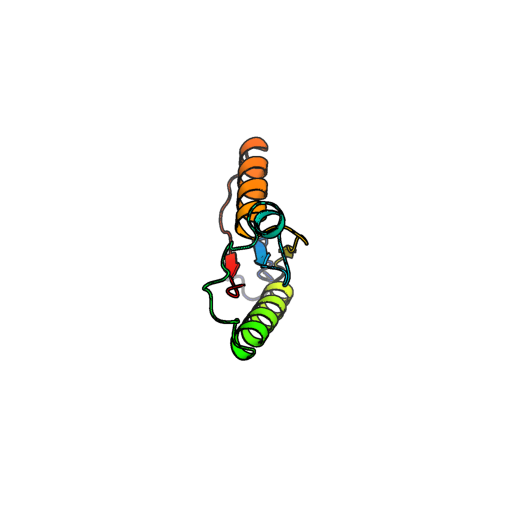 VAL A 1 82 ? -10.038 13.546 6.307 1.00 88.50 82 VAL A N 1
ATOM 624 C CA . VAL A 1 82 ? -10.107 14.962 6.697 1.00 88.50 82 VAL 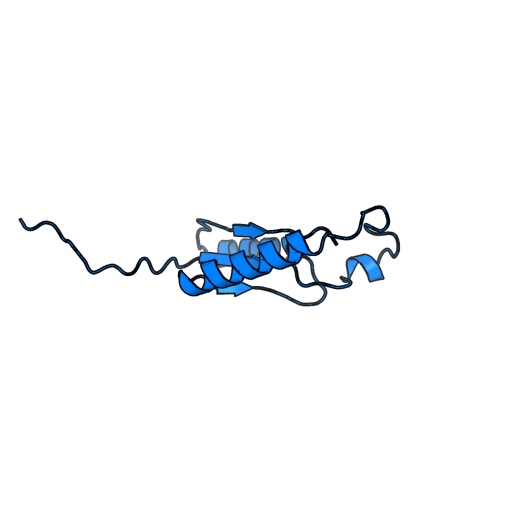A CA 1
ATOM 625 C C . VAL A 1 82 ? -11.384 15.619 6.170 1.00 88.50 82 VAL A C 1
ATOM 627 O O . VAL A 1 82 ? -12.033 16.355 6.914 1.00 88.50 82 VAL A O 1
ATOM 630 N N . GLN A 1 83 ? -11.788 15.331 4.929 1.00 91.38 83 GLN A N 1
ATOM 631 C CA . GLN A 1 83 ? -13.032 15.854 4.347 1.00 91.38 83 GLN A CA 1
ATOM 632 C C . GLN A 1 83 ? -14.282 15.370 5.093 1.00 91.38 83 GLN A C 1
ATOM 634 O O . GLN A 1 83 ? -15.239 16.126 5.247 1.00 91.38 83 GLN A O 1
ATOM 639 N N . LEU A 1 84 ? -14.254 14.147 5.625 1.00 90.31 84 LEU A N 1
ATOM 640 C CA . LEU A 1 84 ? -15.312 13.599 6.479 1.00 90.31 84 LEU A CA 1
ATOM 641 C C . LEU A 1 84 ? -15.311 14.186 7.906 1.00 90.31 84 LEU A C 1
ATOM 643 O O . LEU A 1 84 ? -16.106 13.765 8.746 1.00 90.31 84 LEU A O 1
ATOM 647 N N . GLY A 1 85 ? -14.422 15.139 8.211 1.00 87.94 85 GLY A N 1
ATOM 648 C CA . GLY A 1 85 ? -14.290 15.741 9.541 1.00 87.94 85 GLY A CA 1
ATOM 649 C C . GLY A 1 85 ? -13.716 14.782 10.589 1.00 87.94 85 GLY A C 1
ATOM 650 O O . GLY A 1 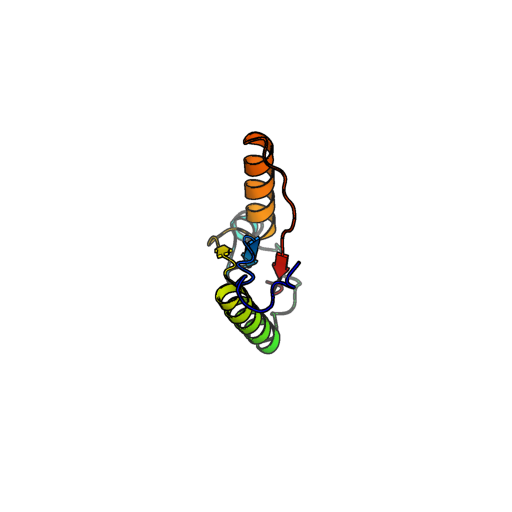85 ? -13.832 15.026 11.791 1.00 87.94 85 GLY A O 1
ATOM 651 N N . MET A 1 86 ? -13.111 13.677 10.152 1.00 80.81 86 MET A N 1
ATOM 652 C CA . MET A 1 86 ? -12.547 12.654 11.022 1.00 80.81 86 MET A CA 1
ATOM 653 C C . MET A 1 86 ? -11.064 12.927 11.294 1.00 80.81 86 MET A C 1
ATOM 655 O O . MET A 1 86 ? -10.348 13.517 10.487 1.00 80.81 86 MET A O 1
ATOM 659 N N . LYS A 1 87 ? -10.576 12.473 12.454 1.00 77.75 87 LYS A N 1
ATOM 660 C CA . LYS A 1 87 ? -9.150 12.538 12.800 1.00 77.75 87 LYS A CA 1
ATOM 661 C C . LYS A 1 87 ? -8.462 11.220 12.480 1.00 77.75 87 LYS A C 1
ATOM 663 O O . LYS A 1 87 ? -8.869 10.170 12.978 1.00 77.75 87 LYS A O 1
ATOM 668 N N . ILE A 1 88 ? -7.368 11.307 11.735 1.00 75.94 88 ILE A N 1
ATOM 669 C CA . ILE A 1 88 ? -6.406 10.218 11.577 1.00 75.94 88 ILE A CA 1
ATOM 670 C C . ILE A 1 88 ? -5.624 10.106 12.888 1.00 75.94 88 ILE A C 1
ATOM 672 O O . ILE A 1 88 ? -5.094 11.105 13.372 1.00 75.94 88 ILE A O 1
ATOM 676 N N . ARG A 1 89 ? -5.590 8.910 13.481 1.00 73.06 89 ARG A N 1
ATOM 677 C CA . ARG A 1 89 ? -4.798 8.638 14.691 1.00 73.06 89 ARG A CA 1
ATOM 678 C C . ARG A 1 89 ? -3.471 7.989 14.338 1.00 73.06 89 ARG A C 1
ATOM 680 O O . ARG A 1 89 ? -2.434 8.594 14.562 1.00 73.06 89 ARG A O 1
ATOM 687 N N . ASP A 1 90 ? -3.540 6.822 13.711 1.00 72.12 90 ASP A N 1
ATOM 688 C CA . ASP A 1 90 ? -2.378 5.997 13.414 1.00 72.12 90 ASP A CA 1
ATOM 689 C C . ASP A 1 90 ? -2.506 5.433 11.994 1.00 72.12 90 ASP A C 1
ATOM 691 O O . ASP A 1 90 ? -3.558 4.910 11.616 1.00 72.12 90 ASP A O 1
ATOM 695 N N . ILE A 1 91 ? -1.432 5.537 11.210 1.00 70.00 91 ILE A N 1
ATOM 696 C CA . ILE A 1 91 ? -1.288 4.871 9.912 1.00 70.00 91 ILE A CA 1
ATOM 697 C C . ILE A 1 91 ? 0.004 4.065 9.967 1.00 70.00 91 ILE A C 1
ATOM 699 O O . ILE A 1 91 ? 1.071 4.621 10.227 1.00 70.00 91 ILE A O 1
ATOM 703 N N . TYR A 1 92 ? -0.088 2.767 9.685 1.00 76.38 92 TYR A N 1
ATOM 704 C CA . TYR A 1 92 ? 1.077 1.899 9.552 1.00 76.38 92 TYR A CA 1
ATOM 705 C C . TYR A 1 92 ? 1.286 1.544 8.086 1.00 76.38 92 TYR A C 1
ATOM 707 O O . TYR A 1 92 ? 0.337 1.206 7.376 1.00 76.38 92 TYR A O 1
ATOM 715 N N . PHE A 1 93 ? 2.541 1.584 7.648 1.00 73.75 93 PHE A N 1
ATOM 716 C CA . PHE A 1 93 ? 2.926 1.181 6.303 1.00 73.75 93 PHE A CA 1
ATOM 717 C C . PHE A 1 93 ? 4.201 0.343 6.345 1.00 73.75 93 PHE A C 1
ATOM 719 O O . PHE A 1 93 ? 5.059 0.526 7.210 1.00 73.75 93 PHE A O 1
ATOM 726 N N . SER A 1 94 ? 4.344 -0.562 5.381 1.00 69.25 94 SER A N 1
ATOM 727 C CA . SER A 1 94 ? 5.628 -1.193 5.078 1.00 69.25 94 SER A CA 1
ATOM 728 C C .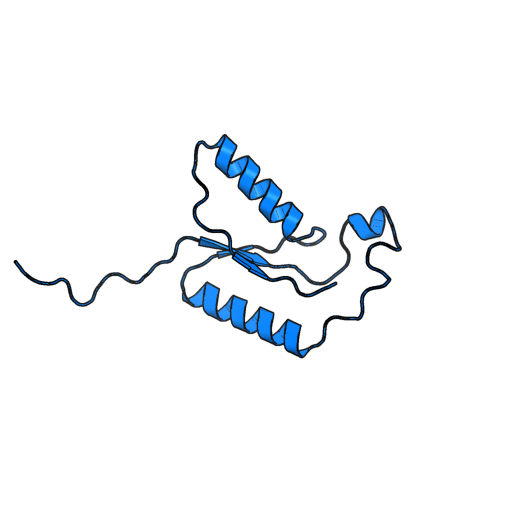 SER A 1 94 ? 5.903 -1.099 3.587 1.00 69.25 94 SER A C 1
ATOM 730 O O . SER A 1 94 ? 5.016 -1.388 2.781 1.00 69.25 94 SER A O 1
ATOM 732 N N . ALA A 1 95 ? 7.138 -0.777 3.223 1.00 64.00 95 ALA A N 1
ATOM 733 C CA . ALA A 1 95 ? 7.573 -0.750 1.838 1.00 64.00 95 ALA A CA 1
ATOM 734 C C . ALA A 1 95 ? 8.561 -1.892 1.570 1.00 64.00 95 ALA A C 1
ATOM 736 O O . ALA A 1 95 ? 9.631 -1.951 2.172 1.00 64.00 95 ALA A O 1
ATOM 737 N N . ALA A 1 96 ? 8.201 -2.774 0.640 1.00 65.25 96 ALA A N 1
ATOM 738 C CA . ALA A 1 96 ? 9.164 -3.560 -0.119 1.00 65.25 96 ALA A CA 1
ATOM 739 C C . ALA A 1 96 ? 9.595 -2.697 -1.313 1.00 65.25 96 ALA A C 1
ATOM 741 O O . ALA A 1 96 ? 8.744 -2.177 -2.041 1.00 65.25 96 ALA A O 1
ATOM 742 N N . TRP A 1 97 ? 10.895 -2.470 -1.477 1.00 58.62 97 TRP A N 1
ATOM 743 C CA . TRP A 1 97 ? 11.425 -1.626 -2.545 1.00 58.62 97 TRP A CA 1
ATOM 744 C C . TRP A 1 97 ? 11.190 -2.286 -3.912 1.00 58.62 97 TRP A C 1
ATOM 746 O O . TRP A 1 97 ? 11.891 -3.219 -4.292 1.00 58.62 97 TRP A O 1
ATOM 756 N N . LYS A 1 98 ? 10.180 -1.821 -4.648 1.00 57.91 98 LYS A N 1
ATOM 757 C CA . LYS A 1 98 ? 10.054 -2.139 -6.076 1.00 57.91 98 LYS A CA 1
ATOM 758 C C . LYS A 1 98 ? 11.259 -1.625 -6.845 1.00 57.91 98 LYS A C 1
ATOM 760 O O . LYS A 1 98 ? 11.693 -0.491 -6.505 1.00 57.91 98 LYS A O 1
#

Mean predicted aligned error: 8.35 Å

Nearest PDB structures (foldseek):
  3zdc-assembly1_A  TM=8.200E-01  e=1.786E-02  Escherichia coli

Solvent-accessible surface area (backbone atoms only — not comparable to full-atom values): 6093 Å² total; per-residue (Å²): 135,84,80,91,76,88,82,77,77,73,67,44,86,43,54,33,39,38,56,53,88,76,74,30,59,60,40,76,76,35,74,70,59,62,64,89,51,69,79,60,56,68,70,55,56,51,50,52,51,52,50,52,55,53,41,45,76,40,54,28,46,79,46,69,55,84,50,50,54,40,68,57,52,51,52,51,53,51,53,52,37,51,74,71,74,46,82,88,87,72,80,48,73,59,83,75,56,103